Protein AF-A4SNP3-F1 (afdb_monomer)

Organism: Aeromonas salmonicida (strain A449) (NCBI:txid382245)

Solvent-accessible surface area (backbone atoms only — not comparable to full-atom values): 3643 Å² total; per-residue (Å²): 133,77,91,49,59,54,41,53,52,46,57,53,48,65,72,42,83,61,21,39,51,67,43,50,53,51,41,51,56,38,32,76,70,35,64,71,69,46,20,55,59,38,57,62,45,53,64,58,39,58,72,46,31,35,73,69,20,40,36,55,76,70,66,72,116

Radius of gyration: 11.32 Å; Cα contacts (8 Å, |Δi|>4): 72; chains: 1; bounding box: 30×22×25 Å

pLDDT: mean 90.98, std 10.19, range [43.78, 96.56]

Sequence (65 aa):
MNSMMLLTRAQALLTH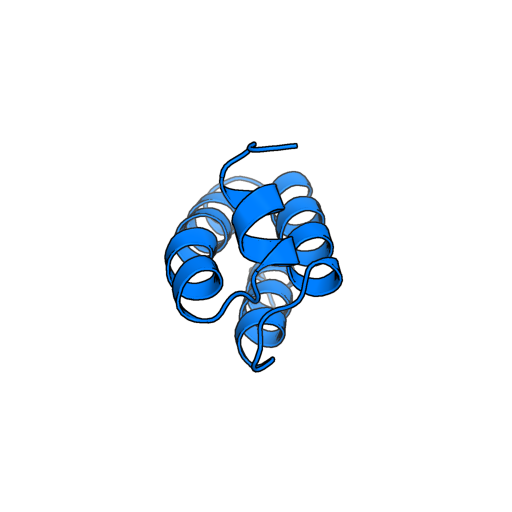NPFTLDDARSLEALEEAAVGEEGLLIAELWEAALMQADEAARHYMKGEG

Nearest PDB structures (foldseek):
  4q94-assembly3_A  TM=6.069E-01  e=3.801E+00  Homo sapiens
  4q94-assembly3_B  TM=5.825E-01  e=3.801E+00  Homo sapiens
  4fu3-assembly1_B  TM=6.345E-01  e=5.369E+00  Homo sapiens
  4fu3-assembly1_A  TM=5.589E-01  e=5.369E+00  Homo sapiens

Foldseek 3Di:
DPLQPLLVVLVVCLVDAQNELVNLVSLVVSLVVDDDPNNVS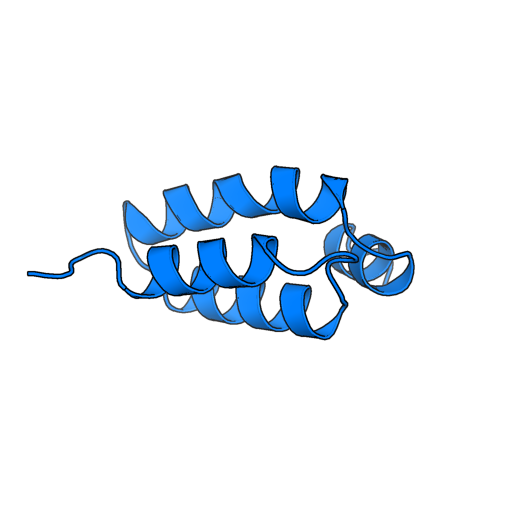SVVCLVSNCVRHDPVSVCVSVVVD

Mean predicted aligned error: 3.68 Å

Structure (mmCIF, N/CA/C/O backbone):
data_AF-A4SNP3-F1
#
_entry.id   AF-A4SNP3-F1
#
loop_
_atom_site.group_PDB
_atom_site.id
_atom_site.type_symbol
_atom_site.label_atom_id
_atom_site.label_alt_id
_atom_site.label_comp_id
_atom_site.label_asym_id
_atom_site.label_entity_id
_atom_site.label_seq_id
_atom_site.pdbx_PDB_ins_code
_atom_site.Cartn_x
_atom_site.Cartn_y
_atom_site.Cartn_z
_atom_site.occupancy
_atom_site.B_iso_or_equiv
_atom_site.auth_seq_id
_atom_site.auth_comp_id
_atom_site.auth_asym_id
_atom_site.auth_atom_id
_atom_site.pdbx_PDB_model_num
ATOM 1 N N . MET A 1 1 ? -19.402 -9.494 11.169 1.00 43.78 1 MET A N 1
ATOM 2 C CA . MET A 1 1 ? -18.673 -8.211 11.116 1.00 43.78 1 MET A CA 1
ATOM 3 C C . MET A 1 1 ? -17.339 -8.490 10.462 1.00 43.78 1 MET A C 1
ATOM 5 O O . MET A 1 1 ? -16.522 -9.155 11.076 1.00 43.78 1 MET A O 1
ATOM 9 N N . ASN A 1 2 ? -17.165 -8.102 9.200 1.00 57.94 2 ASN A N 1
ATOM 10 C CA . ASN A 1 2 ? -15.844 -8.105 8.580 1.00 57.94 2 ASN A CA 1
ATOM 11 C C . ASN A 1 2 ? -15.344 -6.662 8.652 1.00 57.94 2 ASN A C 1
ATOM 13 O O . ASN A 1 2 ? -15.510 -5.894 7.712 1.00 57.94 2 ASN A O 1
ATOM 17 N N . SER A 1 3 ? -14.904 -6.263 9.847 1.00 69.12 3 SER A N 1
ATOM 18 C CA . SER A 1 3 ? -14.550 -4.873 10.156 1.00 69.12 3 SER A CA 1
ATOM 19 C C . SER A 1 3 ? -13.276 -4.405 9.443 1.00 69.12 3 SER A C 1
ATOM 21 O O . SER A 1 3 ? -12.921 -3.249 9.586 1.00 69.12 3 SER A O 1
ATOM 23 N N . MET A 1 4 ? -12.596 -5.298 8.713 1.00 84.12 4 MET A N 1
ATOM 24 C CA . MET A 1 4 ? -11.281 -5.079 8.106 1.00 84.12 4 MET A CA 1
ATOM 25 C C . MET A 1 4 ? -11.272 -5.497 6.621 1.00 84.12 4 MET A C 1
ATOM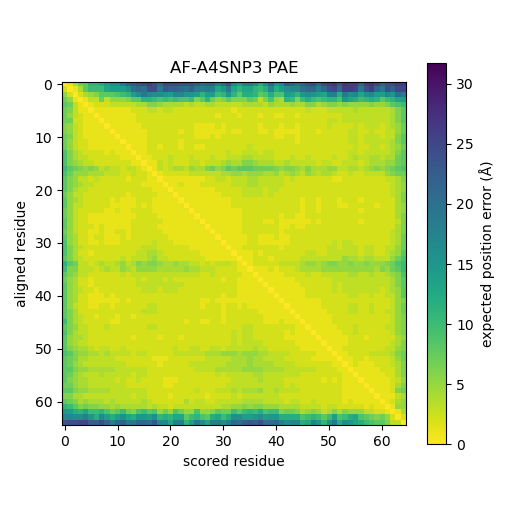 27 O O . MET A 1 4 ? -10.410 -6.247 6.146 1.00 84.12 4 MET A O 1
ATOM 31 N N . MET A 1 5 ? -12.314 -5.099 5.887 1.00 91.94 5 MET A N 1
ATOM 32 C CA . MET A 1 5 ? -12.494 -5.488 4.486 1.00 91.94 5 MET A CA 1
ATOM 33 C C . MET A 1 5 ? -11.457 -4.839 3.556 1.00 91.94 5 MET A C 1
ATOM 35 O O . MET A 1 5 ? -11.032 -5.483 2.594 1.00 91.94 5 MET A O 1
ATOM 39 N N . LEU A 1 6 ? -11.040 -3.599 3.826 1.00 94.56 6 LEU A N 1
ATOM 40 C CA . LEU A 1 6 ? -10.012 -2.901 3.051 1.00 94.56 6 LEU A CA 1
ATOM 41 C C . LEU A 1 6 ? -8.643 -3.509 3.330 1.00 94.56 6 LEU A C 1
ATOM 43 O O . LEU A 1 6 ? -7.919 -3.813 2.388 1.00 94.56 6 LEU A O 1
ATOM 47 N N . LEU A 1 7 ? -8.345 -3.822 4.592 1.00 94.31 7 LEU A N 1
ATOM 48 C CA . LEU A 1 7 ? -7.112 -4.516 4.960 1.00 94.31 7 LEU A CA 1
ATOM 49 C C . LEU A 1 7 ? -7.016 -5.904 4.311 1.00 94.31 7 LEU A C 1
ATOM 51 O O . LEU A 1 7 ? -5.945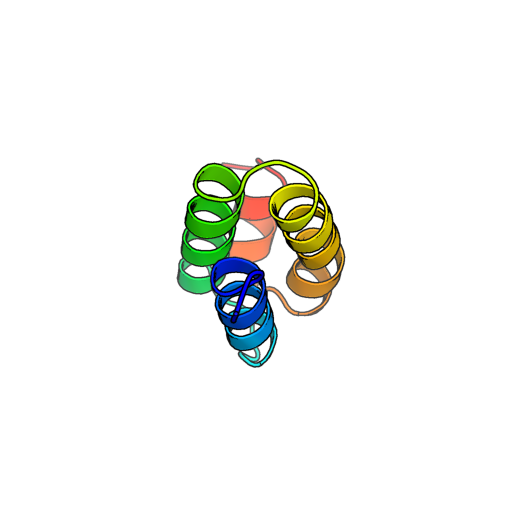 -6.328 3.883 1.00 94.31 7 LEU A O 1
ATOM 55 N N . THR A 1 8 ? -8.132 -6.628 4.204 1.00 95.25 8 THR A N 1
ATOM 56 C CA . THR A 1 8 ? -8.160 -7.928 3.509 1.00 95.25 8 THR A CA 1
ATOM 57 C C . THR A 1 8 ? -7.850 -7.768 2.018 1.00 95.25 8 THR A C 1
ATOM 59 O O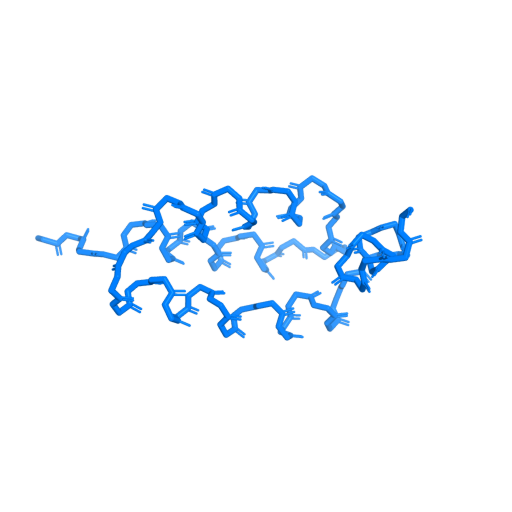 . THR A 1 8 ? -7.126 -8.578 1.443 1.00 95.25 8 THR A O 1
ATOM 62 N N . ARG A 1 9 ? -8.373 -6.711 1.383 1.00 95.25 9 ARG A N 1
ATOM 63 C CA . ARG A 1 9 ? -8.060 -6.387 -0.016 1.00 95.25 9 ARG A CA 1
ATOM 64 C C . ARG A 1 9 ? -6.604 -5.969 -0.185 1.00 95.25 9 ARG A C 1
ATOM 66 O O . ARG A 1 9 ? -5.966 -6.436 -1.118 1.00 95.25 9 ARG A O 1
ATOM 73 N N . ALA A 1 10 ? -6.077 -5.165 0.734 1.00 95.88 10 ALA A N 1
ATOM 74 C CA . ALA A 1 10 ? -4.689 -4.725 0.717 1.00 95.88 10 ALA A CA 1
ATOM 75 C C . ALA A 1 10 ? -3.732 -5.922 0.823 1.00 95.88 10 ALA A C 1
ATOM 77 O O . ALA A 1 10 ? -2.835 -6.068 0.003 1.00 95.88 10 ALA A O 1
ATOM 78 N N . GLN A 1 11 ? -3.994 -6.862 1.738 1.00 95.31 11 GLN A N 1
ATOM 79 C CA . GLN A 1 11 ? -3.228 -8.110 1.840 1.00 95.31 11 GLN A CA 1
ATOM 80 C C . GLN A 1 11 ? -3.288 -8.961 0.564 1.00 95.31 11 GLN A C 1
ATOM 82 O O . GLN A 1 11 ? -2.305 -9.616 0.223 1.00 95.31 11 GLN A O 1
ATOM 87 N N . ALA A 1 12 ? -4.413 -8.956 -0.158 1.00 95.75 12 ALA A N 1
ATOM 88 C CA . ALA A 1 12 ? -4.522 -9.680 -1.422 1.00 95.75 12 ALA A CA 1
ATOM 89 C C . ALA A 1 12 ? -3.577 -9.110 -2.494 1.00 95.75 12 ALA A C 1
ATOM 91 O O . ALA A 1 12 ? -2.981 -9.891 -3.234 1.00 95.75 12 ALA A O 1
ATOM 92 N N . LEU A 1 13 ? -3.366 -7.788 -2.529 1.00 95.31 13 LEU A N 1
ATOM 93 C CA . LEU A 1 13 ? -2.407 -7.153 -3.445 1.00 95.31 13 LEU A CA 1
ATOM 94 C C . LEU A 1 13 ? -0.974 -7.642 -3.193 1.00 95.31 13 LEU A C 1
ATOM 96 O O . LEU A 1 13 ? -0.224 -7.880 -4.132 1.00 95.31 13 LEU A O 1
ATOM 100 N N . LEU A 1 14 ? -0.606 -7.897 -1.933 1.00 93.94 14 LEU A N 1
ATOM 101 C CA . LEU A 1 14 ? 0.718 -8.426 -1.582 1.00 93.94 14 LEU A CA 1
ATOM 102 C C . LEU A 1 14 ? 0.924 -9.887 -2.013 1.00 93.94 14 LEU A C 1
ATOM 104 O O . LEU A 1 14 ? 2.038 -10.400 -1.937 1.00 93.94 14 LEU A O 1
ATOM 108 N N . THR A 1 15 ? -0.109 -10.580 -2.498 1.00 94.50 15 THR A N 1
ATOM 109 C CA . THR A 1 15 ? 0.077 -11.904 -3.113 1.00 94.50 15 THR A CA 1
ATOM 110 C C . THR A 1 15 ? 0.617 -11.818 -4.543 1.00 94.50 15 THR A C 1
ATOM 112 O O . THR A 1 15 ? 1.079 -12.827 -5.081 1.00 94.50 15 THR A O 1
ATOM 115 N N . HIS A 1 16 ? 0.593 -10.631 -5.160 1.00 91.94 16 HIS A N 1
ATOM 116 C CA . HIS A 1 16 ? 1.120 -10.408 -6.501 1.00 91.94 16 HIS A CA 1
ATOM 117 C C . HIS A 1 16 ? 2.651 -10.308 -6.472 1.00 91.94 16 HIS A C 1
ATOM 119 O O . HIS A 1 16 ? 3.233 -9.567 -5.678 1.00 91.94 16 HIS A O 1
ATOM 125 N N . ASN A 1 17 ? 3.311 -11.073 -7.346 1.00 88.31 17 ASN A N 1
ATOM 126 C CA . ASN A 1 17 ? 4.765 -11.085 -7.484 1.00 88.31 17 ASN A CA 1
ATOM 127 C C . ASN A 1 17 ? 5.164 -11.059 -8.978 1.00 88.31 17 ASN A C 1
ATOM 129 O O . ASN A 1 17 ? 4.959 -12.065 -9.666 1.00 88.31 17 ASN A O 1
ATOM 133 N N . PRO A 1 18 ? 5.741 -9.958 -9.489 1.00 90.56 18 PRO A N 1
ATOM 134 C CA . PRO A 1 18 ? 6.106 -8.757 -8.738 1.00 90.56 18 PRO A CA 1
ATOM 135 C C . PRO A 1 18 ? 4.879 -7.947 -8.305 1.00 90.56 18 PRO A C 1
ATOM 137 O O . PRO A 1 18 ? 3.826 -8.026 -8.936 1.00 90.56 18 PRO A O 1
ATOM 140 N N . PHE A 1 19 ? 5.032 -7.167 -7.237 1.00 95.19 19 PHE A N 1
ATOM 141 C CA . PHE A 1 19 ? 4.047 -6.153 -6.871 1.00 95.19 19 PHE A CA 1
ATOM 142 C C . PHE A 1 19 ? 4.186 -4.980 -7.845 1.00 95.19 19 PHE A C 1
ATOM 144 O O . PHE A 1 19 ? 5.263 -4.395 -7.983 1.00 95.19 19 PHE A O 1
ATOM 151 N N . THR A 1 20 ? 3.123 -4.695 -8.584 1.00 96.12 20 THR A N 1
ATOM 152 C CA . THR A 1 20 ? 3.164 -3.788 -9.731 1.00 96.12 20 THR A CA 1
ATOM 153 C C . THR A 1 20 ? 2.760 -2.367 -9.364 1.00 96.12 20 THR A C 1
ATOM 155 O O . THR A 1 20 ? 2.251 -2.092 -8.278 1.00 96.12 20 THR A O 1
ATOM 158 N N . LEU A 1 21 ? 2.958 -1.430 -10.294 1.00 95.00 21 LEU A N 1
ATOM 159 C CA . LEU A 1 21 ? 2.502 -0.049 -10.117 1.00 95.00 21 LEU A CA 1
ATOM 160 C C . LEU A 1 21 ? 0.977 0.043 -9.914 1.00 95.00 21 LEU A C 1
ATOM 162 O O . LEU A 1 21 ? 0.505 0.919 -9.191 1.00 95.00 21 LEU A O 1
ATOM 166 N N . ASP A 1 22 ? 0.208 -0.847 -10.544 1.00 96.25 22 ASP A N 1
ATOM 167 C CA . ASP A 1 22 ? -1.246 -0.907 -10.355 1.00 96.25 22 ASP A CA 1
ATOM 168 C C . ASP A 1 22 ? -1.606 -1.374 -8.937 1.00 96.25 22 ASP A C 1
ATOM 170 O O . ASP A 1 22 ? -2.501 -0.811 -8.302 1.00 96.25 22 ASP A O 1
ATOM 174 N N . ASP A 1 23 ? -0.833 -2.321 -8.396 1.00 96.06 23 ASP A N 1
ATOM 175 C CA . ASP A 1 23 ? -0.972 -2.772 -7.012 1.00 96.06 23 ASP A CA 1
ATOM 176 C C . ASP A 1 23 ? -0.623 -1.652 -6.026 1.00 96.06 23 ASP A C 1
ATOM 178 O O . ASP A 1 23 ? -1.348 -1.448 -5.056 1.00 96.06 23 ASP A O 1
ATOM 182 N N . ALA A 1 24 ? 0.428 -0.870 -6.301 1.00 95.69 24 ALA A N 1
ATOM 183 C CA . ALA A 1 24 ? 0.810 0.288 -5.489 1.00 95.69 24 ALA A CA 1
ATOM 184 C C . ALA A 1 24 ? -0.310 1.337 -5.430 1.00 95.69 24 ALA A C 1
ATOM 186 O O . ALA A 1 24 ? -0.695 1.782 -4.352 1.00 95.69 24 ALA A O 1
ATOM 187 N N . ARG A 1 25 ? -0.892 1.690 -6.582 1.00 95.62 25 ARG A N 1
ATOM 188 C CA . ARG A 1 25 ? -2.025 2.631 -6.654 1.00 95.62 25 ARG A CA 1
ATOM 189 C C . ARG A 1 25 ? -3.272 2.089 -5.967 1.00 95.62 25 ARG A C 1
ATOM 191 O O . ARG A 1 25 ? -4.009 2.835 -5.329 1.00 95.62 25 ARG A O 1
ATOM 198 N N . SER A 1 26 ? -3.513 0.788 -6.097 1.00 96.56 26 SER A N 1
ATOM 199 C CA . SER A 1 26 ? -4.624 0.125 -5.419 1.00 96.56 26 SER A CA 1
ATOM 200 C C . SER A 1 26 ? -4.431 0.122 -3.903 1.00 96.56 26 SER A C 1
ATOM 202 O O . SER A 1 26 ? -5.395 0.342 -3.175 1.00 96.56 26 SER A O 1
ATOM 204 N N . LEU A 1 27 ? -3.202 -0.085 -3.421 1.00 95.88 27 LEU A N 1
ATOM 205 C CA . LEU A 1 27 ? -2.862 -0.045 -2.000 1.00 95.88 27 LEU A CA 1
ATOM 206 C C . LEU A 1 27 ? -3.047 1.363 -1.417 1.00 95.88 27 LEU A C 1
ATOM 208 O O . LEU A 1 27 ? -3.690 1.498 -0.382 1.00 95.88 27 LEU A O 1
ATOM 212 N N . GLU A 1 28 ? -2.592 2.397 -2.127 1.00 95.62 28 GLU A N 1
ATOM 213 C CA . GLU A 1 28 ? -2.797 3.808 -1.763 1.00 95.62 28 GLU A CA 1
ATOM 214 C C . GLU A 1 28 ? -4.280 4.169 -1.659 1.00 95.62 28 GLU A C 1
ATOM 216 O O . GLU A 1 28 ? -4.725 4.720 -0.655 1.00 95.62 28 GLU A O 1
ATOM 221 N N . ALA A 1 29 ? -5.088 3.781 -2.649 1.00 96.12 29 ALA A N 1
ATOM 222 C CA . ALA A 1 29 ? -6.526 4.030 -2.611 1.00 96.12 29 ALA A CA 1
ATOM 223 C C . ALA A 1 29 ? -7.224 3.310 -1.440 1.00 96.12 29 ALA A C 1
ATOM 225 O O . ALA A 1 29 ? -8.227 3.803 -0.919 1.00 96.12 29 ALA A O 1
ATOM 226 N N . LEU A 1 30 ? -6.729 2.134 -1.038 1.00 96.00 30 LEU A N 1
ATOM 227 C CA . LEU A 1 30 ? -7.249 1.399 0.116 1.00 96.00 30 LEU A CA 1
ATOM 228 C C . LEU A 1 30 ? -6.836 2.043 1.441 1.00 96.00 30 LEU A C 1
ATOM 230 O O . LEU A 1 30 ? -7.655 2.068 2.356 1.00 96.00 30 LEU A O 1
ATOM 234 N N . GLU A 1 31 ? -5.613 2.564 1.537 1.00 95.12 31 GLU A N 1
ATOM 235 C CA . GLU A 1 31 ? -5.128 3.300 2.707 1.00 95.12 31 GLU A CA 1
ATOM 236 C C . GLU A 1 31 ? -5.924 4.592 2.918 1.00 95.12 31 GLU A C 1
ATOM 238 O O . GLU A 1 31 ? -6.457 4.803 4.003 1.00 95.12 31 GLU A O 1
ATOM 243 N N . GLU A 1 32 ? -6.100 5.395 1.864 1.00 94.12 32 GLU A N 1
ATOM 244 C CA . GLU A 1 32 ? -6.892 6.637 1.882 1.00 94.12 32 GLU A CA 1
ATOM 245 C C . GLU A 1 32 ? -8.366 6.393 2.249 1.00 94.12 32 GLU A C 1
ATOM 247 O O . GLU A 1 32 ? -9.022 7.229 2.875 1.00 94.12 32 GLU A O 1
ATOM 252 N N . ALA A 1 33 ? -8.916 5.238 1.860 1.00 93.94 33 ALA A N 1
ATOM 253 C CA . ALA A 1 33 ? -10.283 4.854 2.200 1.00 93.94 33 ALA A CA 1
ATOM 254 C C . ALA A 1 33 ? -10.418 4.297 3.627 1.00 93.94 33 ALA A C 1
ATOM 256 O O . ALA A 1 33 ? -11.526 4.284 4.177 1.00 93.94 33 ALA A O 1
ATOM 257 N N . ALA A 1 34 ? -9.330 3.797 4.212 1.00 93.38 34 ALA A N 1
ATOM 258 C CA . ALA A 1 34 ? -9.333 3.199 5.533 1.00 93.38 34 ALA A CA 1
ATOM 259 C C . ALA A 1 34 ? -9.212 4.263 6.627 1.00 93.38 34 ALA A C 1
ATOM 261 O O . ALA A 1 34 ? -8.577 5.302 6.477 1.00 93.38 34 ALA A O 1
ATOM 262 N N . VAL A 1 35 ? -9.843 4.002 7.772 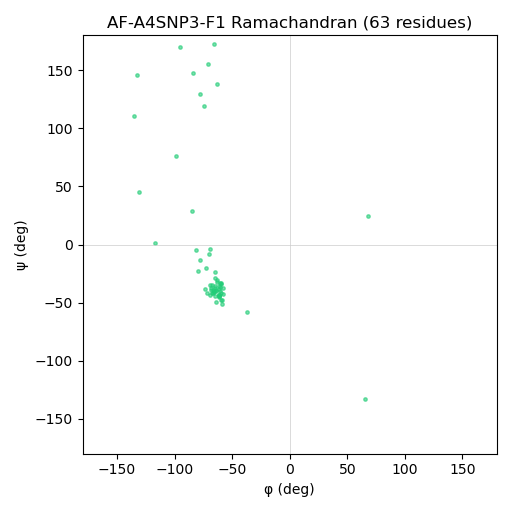1.00 89.56 35 VAL A N 1
ATOM 263 C CA . VAL A 1 35 ? -9.854 4.934 8.906 1.00 89.56 35 VAL A CA 1
ATOM 264 C C . VAL A 1 35 ? -9.533 4.212 10.207 1.00 89.56 35 VAL A C 1
ATOM 266 O O . VAL A 1 35 ? -9.916 3.061 10.418 1.00 89.56 35 VAL A O 1
ATOM 269 N N . GLY A 1 36 ? -8.844 4.908 11.112 1.00 92.69 36 GLY A N 1
ATOM 270 C CA . GLY A 1 36 ? -8.468 4.359 12.413 1.00 92.69 36 GLY A CA 1
ATOM 271 C C . GLY A 1 36 ? -7.477 3.199 12.297 1.00 92.69 36 GLY A C 1
ATOM 272 O O . GLY A 1 36 ? -6.482 3.297 11.585 1.00 92.69 36 GLY A O 1
ATOM 273 N N . GLU A 1 37 ? -7.747 2.108 13.016 1.00 93.44 37 GLU A N 1
ATOM 274 C CA . GLU A 1 37 ? -6.864 0.933 13.087 1.00 93.44 37 GLU A CA 1
ATOM 275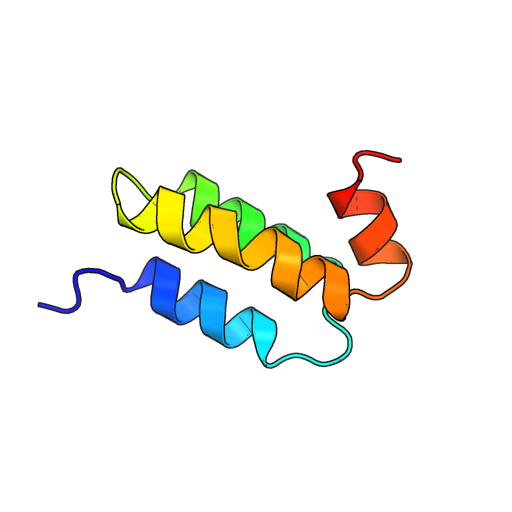 C C . GLU A 1 37 ? -6.642 0.270 11.721 1.00 93.44 37 GLU A C 1
ATOM 277 O O . GLU A 1 37 ? -5.531 -0.154 11.422 1.00 93.44 37 GLU A O 1
ATOM 282 N N . GLU A 1 38 ? -7.666 0.228 10.865 1.00 94.00 38 GLU A N 1
ATOM 283 C CA . GLU A 1 38 ? -7.545 -0.396 9.546 1.00 94.00 38 GLU A CA 1
ATOM 284 C C . GLU A 1 38 ? -6.534 0.345 8.659 1.00 94.00 38 GLU A C 1
ATOM 286 O O . GLU A 1 38 ? -5.738 -0.298 7.982 1.00 94.00 38 GLU A O 1
ATOM 291 N N . GLY A 1 39 ? -6.509 1.681 8.719 1.00 94.25 39 GLY A N 1
ATOM 292 C CA . GLY A 1 39 ? -5.537 2.491 7.980 1.00 94.25 39 GLY A CA 1
ATOM 293 C C . GLY A 1 39 ? -4.108 2.275 8.474 1.00 94.25 39 GLY A C 1
ATOM 294 O O . GLY A 1 39 ? -3.203 2.123 7.663 1.00 94.25 39 GLY A O 1
ATOM 295 N N . LEU A 1 40 ? -3.909 2.159 9.793 1.00 94.75 40 LEU A N 1
ATOM 296 C CA . LEU A 1 40 ? -2.591 1.861 10.368 1.00 94.75 40 LEU A CA 1
ATOM 297 C C . LEU A 1 40 ? -2.059 0.502 9.898 1.00 94.75 40 LEU A C 1
ATOM 299 O O . LEU A 1 40 ? -0.899 0.397 9.519 1.00 94.75 40 LEU A O 1
ATOM 303 N N . LEU A 1 41 ? -2.917 -0.520 9.875 1.00 95.38 41 LEU A N 1
ATOM 304 C CA . LEU A 1 41 ? -2.536 -1.855 9.411 1.00 95.38 41 LEU A CA 1
ATOM 305 C C . LEU A 1 41 ? -2.239 -1.878 7.906 1.00 95.38 41 LEU A C 1
ATOM 307 O O . LEU A 1 41 ? -1.351 -2.608 7.477 1.00 95.38 41 LEU A O 1
ATOM 311 N N . ILE A 1 42 ? -2.958 -1.091 7.096 1.00 95.38 42 ILE A N 1
ATOM 312 C CA . ILE A 1 42 ? -2.650 -0.947 5.665 1.00 95.38 42 ILE A CA 1
ATOM 313 C C . ILE A 1 42 ? -1.327 -0.198 5.471 1.00 95.38 42 ILE A C 1
ATOM 315 O O . ILE A 1 42 ? -0.529 -0.616 4.635 1.00 95.38 42 ILE A O 1
ATOM 319 N N . ALA A 1 43 ? -1.052 0.830 6.278 1.00 94.62 43 ALA A N 1
ATOM 320 C CA . ALA A 1 43 ? 0.203 1.572 6.223 1.00 94.62 43 ALA A CA 1
ATOM 321 C C . ALA A 1 43 ? 1.426 0.657 6.452 1.00 94.62 43 ALA A C 1
ATOM 323 O O . ALA A 1 43 ? 2.443 0.781 5.771 1.00 94.62 43 ALA A O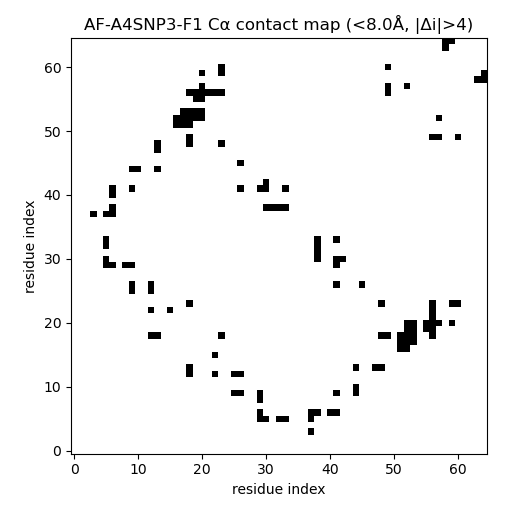 1
ATOM 324 N N . GLU A 1 44 ? 1.314 -0.328 7.352 1.00 95.50 44 GLU A N 1
ATOM 325 C CA . GLU A 1 44 ? 2.370 -1.324 7.593 1.00 95.50 44 GLU A CA 1
ATOM 326 C C . GLU A 1 44 ? 2.641 -2.239 6.383 1.00 95.50 44 GLU A C 1
ATOM 328 O O . GLU A 1 44 ? 3.745 -2.773 6.240 1.00 95.50 44 GLU A O 1
ATOM 333 N N . LEU A 1 45 ? 1.670 -2.415 5.479 1.00 95.50 45 LEU A N 1
ATOM 334 C CA . LEU A 1 45 ? 1.837 -3.259 4.293 1.00 95.50 45 LEU A CA 1
ATOM 335 C C . LEU A 1 45 ? 2.758 -2.632 3.239 1.00 95.50 45 LEU A C 1
ATOM 337 O O . LEU A 1 45 ? 3.308 -3.372 2.421 1.00 95.50 45 LEU A O 1
ATOM 341 N N . TRP A 1 46 ? 2.974 -1.312 3.257 1.00 94.75 46 TRP A N 1
ATOM 342 C CA . TRP A 1 46 ? 3.850 -0.631 2.295 1.00 94.75 46 TRP A CA 1
ATOM 343 C C . TRP A 1 46 ? 5.295 -1.121 2.346 1.00 94.75 46 TRP A C 1
ATOM 345 O O . TRP A 1 46 ? 5.913 -1.323 1.300 1.00 94.75 46 TRP A O 1
ATOM 355 N N . GLU A 1 47 ? 5.819 -1.378 3.544 1.00 92.94 47 GLU A N 1
ATOM 356 C CA . GLU A 1 47 ? 7.170 -1.917 3.729 1.00 92.94 47 GLU A CA 1
ATOM 357 C C . GLU A 1 47 ? 7.306 -3.301 3.079 1.00 92.94 47 GLU A C 1
ATOM 359 O O . GLU A 1 47 ? 8.264 -3.582 2.354 1.00 92.94 47 GLU A O 1
ATOM 364 N N . ALA A 1 48 ? 6.304 -4.164 3.274 1.00 92.88 48 ALA A N 1
ATOM 365 C CA . ALA A 1 48 ? 6.272 -5.488 2.665 1.00 92.88 48 ALA A CA 1
ATOM 366 C C . ALA A 1 48 ? 6.102 -5.415 1.139 1.00 92.88 48 ALA A C 1
ATOM 368 O O . ALA A 1 48 ? 6.814 -6.110 0.411 1.00 92.88 48 ALA A O 1
ATOM 369 N N . ALA A 1 49 ? 5.237 -4.525 0.649 1.00 94.25 49 ALA A N 1
ATOM 370 C CA . ALA A 1 49 ? 5.058 -4.276 -0.775 1.00 94.25 49 ALA A CA 1
ATOM 371 C C . ALA A 1 49 ? 6.366 -3.803 -1.440 1.00 94.25 49 ALA A C 1
ATOM 373 O O . ALA A 1 49 ? 6.730 -4.312 -2.499 1.00 94.25 49 ALA A O 1
ATOM 374 N N . LEU A 1 50 ? 7.143 -2.918 -0.797 1.00 93.38 50 LEU A N 1
ATOM 375 C CA . LEU A 1 50 ? 8.412 -2.392 -1.333 1.00 93.38 50 LEU A CA 1
ATOM 376 C C . LEU A 1 50 ? 9.480 -3.498 -1.477 1.00 93.38 50 LEU A C 1
ATOM 378 O O . LEU A 1 50 ? 10.341 -3.457 -2.371 1.00 93.38 50 LEU A O 1
ATOM 382 N N . MET A 1 51 ? 9.368 -4.505 -0.605 1.00 92.25 51 MET A N 1
ATOM 383 C CA . MET A 1 51 ? 9.982 -5.838 -0.639 1.00 92.25 51 MET A CA 1
ATOM 384 C C . MET A 1 51 ? 10.071 -6.446 -2.042 1.00 92.25 51 MET A C 1
ATOM 386 O O . MET A 1 51 ? 11.136 -6.805 -2.550 1.00 92.25 51 MET A O 1
ATOM 390 N N . GLN A 1 52 ? 8.890 -6.550 -2.639 1.00 94.38 52 GLN A N 1
ATOM 391 C CA . GLN A 1 52 ? 8.563 -7.359 -3.815 1.00 94.38 52 GLN A CA 1
ATOM 392 C C . GLN A 1 52 ? 8.120 -6.515 -5.019 1.00 94.38 52 GLN A C 1
ATOM 394 O O . GLN A 1 52 ? 7.779 -7.060 -6.070 1.00 94.38 52 GLN A O 1
ATOM 399 N N . ALA A 1 53 ? 8.115 -5.192 -4.858 1.00 94.81 53 ALA A N 1
ATOM 400 C CA . ALA A 1 53 ? 7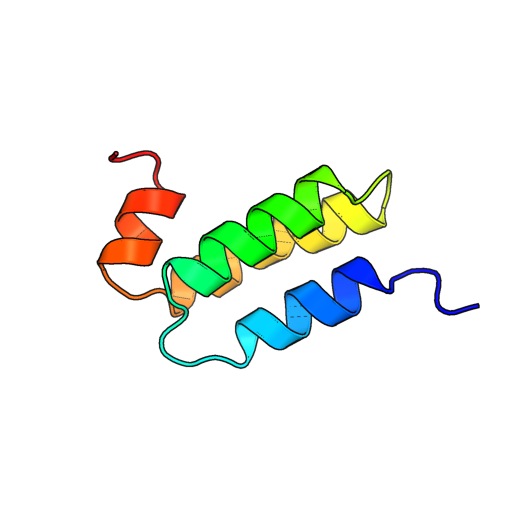.758 -4.234 -5.884 1.00 94.81 53 ALA A CA 1
ATOM 401 C C . ALA A 1 53 ? 8.721 -4.286 -7.076 1.00 94.81 53 ALA A C 1
ATOM 403 O O . ALA A 1 53 ? 9.945 -4.367 -6.907 1.00 94.81 53 ALA A O 1
ATOM 404 N N . ASP A 1 54 ? 8.159 -4.212 -8.284 1.00 94.69 54 ASP A N 1
ATOM 405 C CA . ASP A 1 54 ? 8.940 -3.974 -9.494 1.00 94.69 54 ASP A CA 1
ATOM 406 C C . ASP A 1 54 ? 9.580 -2.573 -9.484 1.00 94.69 54 ASP A C 1
ATOM 408 O O . ASP A 1 54 ? 9.346 -1.751 -8.597 1.00 94.69 54 ASP A O 1
ATOM 412 N N . GLU A 1 55 ? 10.437 -2.299 -10.464 1.00 93.19 55 GLU A N 1
ATOM 413 C CA . GLU A 1 55 ? 11.141 -1.019 -10.569 1.00 93.19 55 GLU A CA 1
ATOM 414 C C . GLU A 1 55 ? 10.181 0.182 -10.645 1.00 93.19 55 GLU A C 1
ATOM 416 O O . GLU A 1 55 ? 10.389 1.175 -9.948 1.00 93.19 55 GLU A O 1
ATOM 421 N N . ALA A 1 56 ? 9.092 0.081 -11.413 1.00 92.81 56 ALA A N 1
ATOM 422 C CA . ALA A 1 56 ? 8.127 1.166 -11.577 1.00 92.81 56 ALA A CA 1
ATOM 423 C C . ALA A 1 56 ? 7.328 1.422 -10.289 1.00 92.81 56 ALA A C 1
ATOM 425 O O . ALA A 1 56 ? 7.160 2.572 -9.880 1.00 92.81 56 ALA A O 1
ATOM 426 N N . ALA A 1 57 ? 6.878 0.358 -9.624 1.00 94.25 57 ALA A N 1
ATOM 427 C CA . ALA A 1 57 ? 6.219 0.426 -8.328 1.00 94.25 57 ALA A CA 1
ATOM 428 C C . ALA A 1 57 ? 7.156 1.013 -7.264 1.00 94.25 57 ALA A C 1
ATOM 430 O O . ALA A 1 57 ? 6.761 1.907 -6.522 1.00 94.25 57 ALA A O 1
ATOM 431 N N . ARG A 1 58 ? 8.426 0.594 -7.230 1.00 92.94 58 ARG A N 1
ATOM 432 C CA . ARG A 1 58 ? 9.424 1.121 -6.287 1.00 92.94 58 ARG A CA 1
ATOM 433 C C . ARG A 1 58 ? 9.672 2.612 -6.454 1.00 92.94 58 ARG A C 1
ATOM 435 O O . ARG A 1 58 ? 9.748 3.310 -5.447 1.00 92.94 58 ARG A O 1
ATOM 442 N N . HIS A 1 59 ? 9.806 3.094 -7.689 1.00 93.00 59 HIS A N 1
ATOM 443 C CA . HIS A 1 59 ? 9.969 4.525 -7.945 1.00 93.00 59 HIS A CA 1
ATOM 444 C C . HIS A 1 59 ? 8.753 5.322 -7.470 1.00 93.00 59 HIS A C 1
ATOM 446 O O . HIS A 1 59 ? 8.913 6.334 -6.790 1.00 93.00 59 HIS A O 1
ATOM 452 N N . TYR A 1 60 ? 7.545 4.822 -7.749 1.00 93.50 60 TYR A N 1
ATOM 453 C CA . TYR A 1 60 ? 6.306 5.427 -7.264 1.00 93.50 60 TYR A CA 1
ATOM 454 C C . TYR A 1 60 ? 6.263 5.502 -5.731 1.00 93.50 60 TYR A C 1
ATOM 456 O O . TYR A 1 60 ? 6.077 6.575 -5.165 1.00 93.50 60 TYR A O 1
ATOM 464 N N . MET A 1 61 ? 6.522 4.379 -5.058 1.00 89.56 61 MET A N 1
ATOM 465 C CA . MET A 1 61 ? 6.472 4.248 -3.596 1.00 89.56 61 MET A CA 1
ATOM 466 C C . MET A 1 61 ? 7.495 5.121 -2.866 1.00 89.56 61 MET A C 1
ATOM 468 O O . MET A 1 61 ? 7.254 5.558 -1.747 1.00 89.56 61 MET A O 1
ATOM 472 N N . LYS A 1 62 ? 8.652 5.378 -3.485 1.00 88.50 62 LYS A N 1
ATOM 473 C CA . LYS A 1 62 ? 9.685 6.260 -2.925 1.00 88.50 62 LYS A CA 1
ATOM 474 C C . LYS A 1 62 ? 9.413 7.746 -3.163 1.00 88.50 62 LYS A C 1
ATOM 476 O O . LYS A 1 62 ? 10.183 8.575 -2.683 1.00 88.50 62 LYS A O 1
ATOM 481 N N . GLY A 1 63 ? 8.362 8.088 -3.912 1.00 82.00 63 GLY A N 1
ATOM 482 C CA . GLY A 1 63 ? 8.101 9.460 -4.338 1.00 82.00 63 GLY A CA 1
ATOM 483 C C . GLY A 1 63 ? 9.138 9.988 -5.333 1.00 82.00 63 GLY A C 1
ATOM 484 O O . GLY A 1 63 ? 9.335 11.195 -5.420 1.00 82.00 63 GLY A O 1
ATOM 485 N N . GLU A 1 64 ? 9.815 9.106 -6.076 1.00 68.69 64 GLU A N 1
ATOM 486 C CA . GLU A 1 64 ? 10.812 9.466 -7.100 1.00 68.69 64 GLU A CA 1
ATOM 487 C C . GLU A 1 64 ? 10.162 9.774 -8.469 1.00 68.69 64 GLU A C 1
ATOM 489 O O . GLU A 1 64 ? 10.768 9.538 -9.515 1.00 68.69 64 GLU A O 1
ATOM 494 N N . GLY A 1 65 ? 8.917 10.264 -8.463 1.00 51.38 65 GLY A N 1
ATOM 495 C CA . GLY A 1 65 ? 8.114 10.577 -9.653 1.00 51.38 65 GLY A CA 1
ATOM 496 C C . GLY A 1 65 ? 8.291 11.993 -10.187 1.00 51.38 65 GLY A C 1
ATOM 497 O O . GLY A 1 65 ? 8.490 12.922 -9.373 1.00 51.38 65 GLY A O 1
#

Secondary structure (DSSP, 8-state):
--TTHHHHHHHHHTTSSSBPHHHHHHHHHHHHH--THHHHHHHHHHHHHHHHB-HHHHHHHTT--